Protein AF-A0A3G3IKW1-F1 (afdb_monomer)

Mean predicted aligned error: 4.74 Å

Structure (mmCIF, N/CA/C/O backbone):
data_AF-A0A3G3IKW1-F1
#
_entry.id   AF-A0A3G3IKW1-F1
#
loop_
_atom_site.group_PDB
_atom_site.id
_atom_site.type_symbol
_atom_site.label_atom_id
_atom_site.label_alt_id
_atom_site.label_comp_id
_atom_site.label_asym_id
_atom_site.label_entity_id
_atom_site.label_seq_id
_atom_site.pdbx_PDB_ins_code
_atom_site.Cartn_x
_atom_site.Cartn_y
_atom_site.Cartn_z
_atom_site.occupancy
_atom_site.B_iso_or_equiv
_atom_site.auth_seq_id
_atom_site.auth_comp_id
_atom_site.auth_asym_id
_atom_site.auth_atom_id
_atom_site.pdbx_PDB_model_num
ATOM 1 N N . MET A 1 1 ? -15.586 -8.701 25.706 1.00 47.84 1 MET A N 1
ATOM 2 C CA . MET A 1 1 ? -14.858 -7.955 24.653 1.00 47.84 1 MET A CA 1
ATOM 3 C C . MET A 1 1 ? -15.883 -7.278 23.765 1.00 47.84 1 MET A C 1
ATOM 5 O O . MET A 1 1 ? -16.764 -7.976 23.284 1.00 47.84 1 MET A O 1
ATOM 9 N N . SER A 1 2 ? -15.838 -5.955 23.592 1.00 46.50 2 SER A N 1
ATOM 10 C CA . SER A 1 2 ? -16.774 -5.286 22.680 1.00 46.50 2 SER A CA 1
ATOM 11 C C . SER A 1 2 ? -16.259 -5.371 21.246 1.00 46.50 2 SER A C 1
ATOM 13 O O . SER A 1 2 ? -15.107 -5.026 20.999 1.00 46.50 2 SER A O 1
ATOM 15 N N . GLU A 1 3 ? -17.124 -5.725 20.301 1.00 53.44 3 GLU A N 1
ATOM 16 C CA . GLU A 1 3 ? -16.864 -5.734 18.850 1.00 53.44 3 GLU A CA 1
ATOM 17 C C . GLU A 1 3 ? -16.401 -4.377 18.275 1.00 53.44 3 GLU A C 1
ATOM 19 O O . GLU A 1 3 ? -15.986 -4.299 17.125 1.00 53.44 3 GLU A O 1
ATOM 24 N N . LYS A 1 4 ? -16.426 -3.307 19.080 1.00 57.03 4 LYS A N 1
ATOM 25 C CA . LYS A 1 4 ? -16.186 -1.918 18.670 1.00 57.03 4 LYS A CA 1
ATOM 26 C C . LYS A 1 4 ? -14.748 -1.568 18.252 1.00 57.03 4 LYS A C 1
ATOM 28 O O . LYS A 1 4 ? -14.567 -0.496 17.692 1.00 57.03 4 LYS A O 1
ATOM 33 N N . ASN A 1 5 ? -13.758 -2.439 18.476 1.00 66.06 5 ASN A N 1
ATOM 34 C CA . ASN A 1 5 ? -12.340 -2.149 18.182 1.00 66.06 5 ASN A CA 1
ATOM 35 C C . ASN A 1 5 ? -11.721 -3.054 17.099 1.00 66.06 5 ASN A C 1
ATOM 37 O O . ASN A 1 5 ? -10.500 -3.134 17.000 1.00 66.06 5 ASN A O 1
ATOM 41 N N . LYS A 1 6 ? -12.531 -3.764 16.302 1.00 82.62 6 LYS A N 1
ATOM 42 C CA . LYS A 1 6 ? -12.025 -4.616 15.212 1.00 82.62 6 LYS A CA 1
ATOM 43 C C . LYS A 1 6 ? -11.997 -3.868 13.881 1.00 82.62 6 LYS A C 1
ATOM 45 O O . LYS A 1 6 ? -12.899 -3.089 13.581 1.00 82.62 6 LYS A O 1
ATOM 50 N N . ILE A 1 7 ? -10.992 -4.161 13.061 1.00 87.50 7 ILE A N 1
ATOM 51 C CA . ILE A 1 7 ? -10.934 -3.728 11.664 1.00 87.50 7 ILE A CA 1
ATOM 52 C C . ILE A 1 7 ? -11.590 -4.818 10.814 1.00 87.50 7 ILE A C 1
ATOM 54 O O . ILE A 1 7 ? -11.134 -5.968 10.852 1.00 87.50 7 ILE A O 1
ATOM 58 N N . PRO A 1 8 ? -12.663 -4.496 10.065 1.00 88.31 8 PRO A N 1
ATOM 59 C CA . PRO A 1 8 ? -13.328 -5.479 9.228 1.00 88.31 8 PRO A CA 1
ATOM 60 C C . PRO A 1 8 ? -12.382 -5.985 8.140 1.00 88.31 8 PRO A C 1
ATOM 62 O O . PRO A 1 8 ? -11.507 -5.265 7.660 1.00 88.31 8 PRO A O 1
ATOM 65 N N . SER A 1 9 ? -12.595 -7.233 7.728 1.00 94.25 9 SER A N 1
ATOM 66 C CA . SER A 1 9 ? -11.941 -7.765 6.540 1.00 94.25 9 SER A CA 1
ATOM 67 C C . SER A 1 9 ? -12.455 -7.018 5.311 1.00 94.25 9 SER A C 1
ATOM 69 O O . SER A 1 9 ? -13.652 -7.047 5.001 1.00 94.25 9 SER A O 1
ATOM 71 N N . GLU A 1 10 ? -11.546 -6.359 4.605 1.00 96.19 10 GLU A N 1
ATOM 72 C CA . GLU A 1 10 ? -11.848 -5.581 3.409 1.00 96.19 10 GLU A CA 1
ATOM 73 C C . GLU A 1 10 ? -10.819 -5.838 2.322 1.00 96.19 10 GLU A C 1
ATOM 75 O O . GLU A 1 10 ? -9.630 -5.972 2.597 1.00 96.19 10 GLU A O 1
ATOM 80 N N . GLN A 1 11 ? -11.292 -5.841 1.079 1.00 97.50 11 GLN A N 1
ATOM 81 C CA . GLN A 1 11 ? -10.456 -5.893 -0.105 1.00 97.50 11 GLN A CA 1
ATOM 82 C C . GLN A 1 11 ? -10.944 -4.847 -1.103 1.00 97.50 11 GLN A C 1
ATOM 84 O O . GLN A 1 11 ? -12.149 -4.704 -1.315 1.00 97.50 11 GLN A O 1
ATOM 89 N N . ILE A 1 12 ? -10.006 -4.131 -1.715 1.00 98.06 12 ILE A N 1
ATOM 90 C CA . ILE A 1 12 ? -10.276 -3.137 -2.752 1.00 98.06 12 ILE A CA 1
ATOM 91 C C . ILE A 1 12 ? -9.334 -3.338 -3.936 1.00 98.06 12 ILE A C 1
ATOM 93 O O . ILE A 1 12 ? -8.180 -3.738 -3.771 1.00 98.06 12 ILE A O 1
ATOM 97 N N . THR A 1 13 ? -9.818 -3.018 -5.133 1.00 97.44 13 THR A N 1
ATOM 98 C CA . THR A 1 13 ? -8.953 -2.783 -6.292 1.00 97.44 13 THR A CA 1
ATOM 99 C C . THR A 1 13 ? -8.387 -1.373 -6.194 1.00 97.44 13 THR A C 1
ATOM 101 O O . THR A 1 13 ? -9.116 -0.421 -5.909 1.00 97.44 13 THR A O 1
ATOM 104 N N . LEU A 1 14 ? -7.088 -1.237 -6.424 1.00 97.38 14 LEU A N 1
ATOM 105 C CA . LEU A 1 14 ? -6.410 0.047 -6.432 1.00 97.38 14 LEU A CA 1
ATOM 106 C C . LEU A 1 14 ? -6.527 0.690 -7.809 1.00 97.38 14 LEU A C 1
ATOM 108 O O . LEU A 1 14 ? -6.351 0.041 -8.843 1.00 97.38 14 LEU A O 1
ATOM 112 N N . LYS A 1 15 ? -6.796 1.991 -7.815 1.00 96.19 15 LYS A N 1
ATOM 113 C CA . LYS A 1 15 ? -6.789 2.794 -9.027 1.00 96.19 15 LYS A CA 1
ATOM 114 C C . LYS A 1 15 ? -5.345 3.017 -9.453 1.00 96.19 15 LYS A C 1
ATOM 116 O O . LYS A 1 15 ? -4.527 3.473 -8.657 1.00 96.19 15 LYS A O 1
ATOM 121 N N . ASN A 1 16 ? -5.059 2.744 -10.718 1.00 95.69 16 ASN A N 1
ATOM 122 C CA . ASN A 1 16 ? -3.802 3.136 -11.326 1.00 95.69 16 ASN A CA 1
ATOM 123 C C . ASN A 1 16 ? -3.771 4.658 -11.535 1.00 95.69 16 ASN A C 1
ATOM 125 O O . ASN A 1 16 ? -4.689 5.228 -12.132 1.00 95.69 16 ASN A O 1
ATOM 129 N N . VAL A 1 17 ? -2.741 5.305 -11.001 1.00 95.12 17 VAL A N 1
ATOM 130 C CA . VAL A 1 17 ? -2.512 6.756 -11.110 1.00 95.12 17 VAL A CA 1
ATOM 131 C C . VAL A 1 17 ? -1.114 7.088 -11.633 1.00 95.12 17 VAL A C 1
ATOM 133 O O . VAL A 1 17 ? -0.756 8.262 -11.710 1.00 95.12 17 VAL A O 1
ATOM 136 N N . GLY A 1 18 ? -0.338 6.061 -11.982 1.00 90.12 18 GLY A N 1
ATOM 137 C CA . GLY A 1 18 ? 0.985 6.176 -12.578 1.00 90.12 18 GLY A CA 1
ATOM 138 C C . GLY A 1 18 ? 0.983 5.786 -14.057 1.00 90.12 18 GLY A C 1
ATOM 139 O O . GLY A 1 18 ? -0.036 5.835 -14.739 1.00 90.12 18 GLY A O 1
ATOM 140 N N . GLU A 1 19 ? 2.160 5.401 -14.551 1.00 86.31 19 GLU A N 1
ATOM 141 C CA . GLU A 1 19 ? 2.378 5.015 -15.958 1.00 86.31 19 GLU A CA 1
ATOM 142 C C . GLU A 1 19 ? 2.478 3.496 -16.152 1.00 86.31 19 GLU A C 1
ATOM 144 O O . GLU A 1 19 ? 2.431 3.005 -17.279 1.00 86.31 19 GLU A O 1
ATOM 149 N N . LEU A 1 20 ? 2.623 2.733 -15.063 1.00 86.31 20 LEU A N 1
ATOM 150 C CA . LEU A 1 20 ? 2.678 1.276 -15.134 1.00 86.31 20 LEU A CA 1
ATOM 151 C C . LEU A 1 20 ? 1.323 0.730 -15.566 1.00 86.31 20 LEU A C 1
ATOM 153 O O . LEU A 1 20 ? 0.290 1.239 -15.160 1.00 86.31 20 LEU A O 1
ATOM 157 N N . THR A 1 21 ? 1.313 -0.340 -16.351 1.00 84.06 21 THR A N 1
ATOM 158 C CA . THR A 1 21 ? 0.086 -1.085 -16.654 1.00 84.06 21 THR A CA 1
ATOM 159 C C . THR A 1 21 ? 0.031 -2.315 -15.757 1.00 84.06 21 THR A C 1
ATOM 161 O O . THR A 1 21 ? 1.047 -2.976 -15.551 1.00 84.06 21 THR A O 1
ATOM 164 N N . GLY A 1 22 ? -1.134 -2.589 -15.171 1.00 88.62 22 GLY A N 1
ATOM 165 C CA . GLY A 1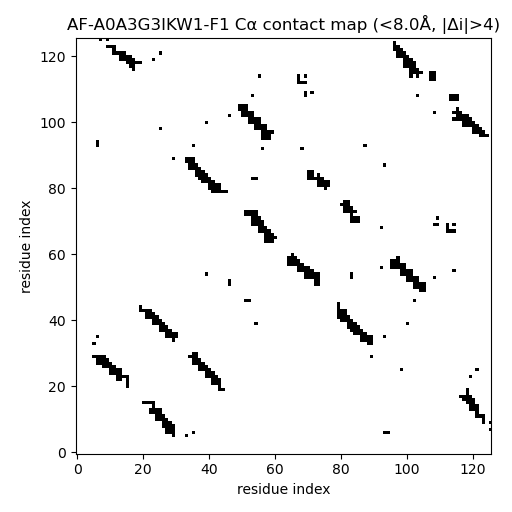 22 ? -1.274 -3.668 -14.199 1.00 88.62 22 GLY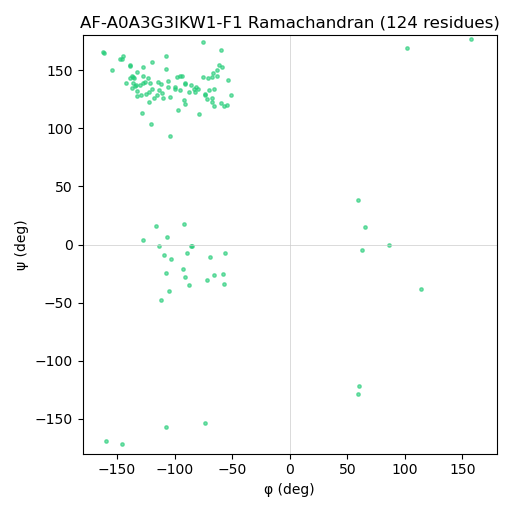 A CA 1
ATOM 166 C C . GLY A 1 22 ? -2.461 -3.504 -13.261 1.00 88.62 22 GLY A C 1
ATOM 167 O O . GLY A 1 22 ? -3.187 -2.506 -13.305 1.00 88.62 22 GLY A O 1
ATOM 168 N N . LEU A 1 23 ? -2.649 -4.509 -12.411 1.00 92.81 23 LEU A N 1
ATOM 169 C CA . LEU A 1 23 ? -3.675 -4.529 -11.373 1.00 92.81 23 LEU A CA 1
ATOM 170 C C . LEU A 1 23 ? -3.020 -4.304 -10.009 1.00 92.81 23 LEU A C 1
ATOM 172 O O . LEU A 1 23 ? -2.026 -4.953 -9.700 1.00 92.81 23 LEU A O 1
ATOM 176 N N . GLY A 1 24 ? -3.612 -3.447 -9.179 1.00 96.50 24 GLY A N 1
ATOM 177 C CA . GLY A 1 24 ? -3.303 -3.358 -7.754 1.00 96.50 24 GLY A CA 1
ATOM 178 C C . GLY A 1 24 ? -4.484 -3.837 -6.910 1.00 96.50 24 GLY A C 1
ATOM 179 O O . GLY A 1 24 ? -5.634 -3.508 -7.202 1.00 96.50 24 GLY A O 1
ATOM 180 N N . ILE A 1 25 ? -4.216 -4.593 -5.851 1.00 97.88 25 ILE A N 1
ATOM 181 C CA . ILE A 1 25 ? -5.190 -5.025 -4.844 1.00 97.88 25 ILE A CA 1
ATOM 182 C C . ILE A 1 25 ? -4.646 -4.650 -3.469 1.00 97.88 25 ILE A C 1
ATOM 184 O O . ILE A 1 25 ? -3.460 -4.827 -3.196 1.00 97.88 25 ILE A O 1
ATOM 188 N N . ALA A 1 26 ? -5.520 -4.168 -2.590 1.00 98.44 26 ALA A N 1
ATOM 189 C CA . ALA A 1 26 ? -5.221 -4.035 -1.173 1.00 98.44 26 ALA A CA 1
ATOM 190 C C . ALA A 1 26 ? -6.222 -4.828 -0.339 1.00 98.44 26 ALA A C 1
ATOM 192 O O . ALA A 1 26 ? -7.423 -4.806 -0.610 1.00 98.44 26 ALA A O 1
ATOM 193 N N . TYR A 1 27 ? -5.717 -5.493 0.691 1.00 97.94 27 TYR A N 1
ATOM 194 C CA . TYR A 1 27 ? -6.472 -6.236 1.686 1.00 97.94 27 TYR A CA 1
ATOM 195 C C . TYR A 1 27 ? -6.105 -5.739 3.082 1.00 97.94 27 TYR A C 1
ATOM 197 O O . TYR A 1 27 ? -4.926 -5.512 3.359 1.00 97.94 27 TYR A O 1
ATOM 205 N N . ARG A 1 28 ? -7.091 -5.619 3.976 1.00 97.12 28 ARG A N 1
ATOM 206 C CA . ARG A 1 28 ? -6.850 -5.368 5.402 1.00 97.12 28 ARG A CA 1
ATOM 207 C C . ARG A 1 28 ? -7.757 -6.188 6.310 1.00 97.12 28 ARG A C 1
ATOM 209 O O . ARG A 1 28 ? -8.877 -6.521 5.928 1.00 97.12 28 ARG A O 1
ATOM 216 N N . SER A 1 29 ? -7.298 -6.439 7.534 1.00 95.56 29 SER A N 1
ATOM 217 C CA . SER A 1 29 ? -8.097 -7.041 8.612 1.00 95.56 29 SER A CA 1
ATOM 218 C C . SER A 1 29 ? -7.465 -6.808 9.985 1.00 95.56 29 SER A C 1
ATOM 220 O O . SER A 1 29 ? -6.278 -6.502 10.064 1.00 95.56 29 SER A O 1
ATOM 222 N N . SER A 1 30 ? -8.218 -7.030 11.066 1.00 93.81 30 SER A N 1
ATOM 223 C CA . SER A 1 30 ? -7.635 -7.286 12.392 1.00 93.81 30 SER A CA 1
ATOM 224 C C . SER A 1 30 ? -7.744 -8.757 12.802 1.00 93.81 30 SER A C 1
ATOM 226 O O . SER A 1 30 ? -8.796 -9.366 12.591 1.00 93.81 30 SER A O 1
ATOM 228 N N . THR A 1 31 ? -6.712 -9.305 13.440 1.00 89.75 31 THR A N 1
ATOM 229 C CA . THR A 1 31 ? -6.709 -10.654 14.028 1.00 89.75 31 THR A CA 1
ATOM 230 C C . THR A 1 31 ? -7.500 -10.709 15.340 1.00 89.75 31 THR A C 1
ATOM 232 O O . THR A 1 31 ? -7.975 -9.694 15.860 1.00 89.75 31 THR A O 1
ATOM 235 N N . VAL A 1 32 ? -7.654 -11.917 15.893 1.00 83.38 32 VAL A N 1
ATOM 236 C CA . VAL A 1 32 ? -8.223 -12.121 17.237 1.00 83.38 32 VAL A CA 1
ATOM 237 C C . VAL A 1 32 ? -7.333 -11.550 18.346 1.00 83.38 32 VAL A C 1
ATOM 239 O O . VAL A 1 32 ? -7.862 -11.134 19.374 1.00 83.38 32 VAL A O 1
ATOM 242 N N . ASP A 1 33 ? -6.025 -11.447 18.097 1.00 86.00 33 ASP A N 1
ATOM 243 C CA . ASP A 1 33 ? -5.007 -10.972 19.041 1.00 86.00 33 ASP A CA 1
ATOM 244 C C . ASP A 1 33 ? -4.754 -9.458 18.938 1.00 86.00 33 ASP A C 1
ATOM 246 O O . ASP A 1 33 ? -3.752 -8.948 19.431 1.00 86.00 33 ASP A O 1
ATOM 250 N N . ASN A 1 34 ? -5.682 -8.714 18.323 1.00 87.62 34 ASN A N 1
ATOM 251 C CA . ASN A 1 34 ? -5.583 -7.270 18.093 1.00 87.62 34 ASN A CA 1
ATOM 252 C C . ASN A 1 34 ? -4.368 -6.855 17.252 1.00 87.62 34 ASN A C 1
ATOM 254 O O . ASN A 1 34 ? -3.788 -5.796 17.489 1.00 87.62 34 ASN A O 1
ATOM 258 N N . GLU A 1 35 ? -4.011 -7.635 16.236 1.00 94.38 35 GLU A N 1
ATOM 259 C CA . GLU A 1 35 ? -3.050 -7.201 15.221 1.00 94.38 35 GLU A CA 1
ATOM 260 C C . GLU A 1 35 ? -3.779 -6.724 13.975 1.00 94.38 35 GLU A C 1
ATOM 262 O O . GLU A 1 35 ? -4.693 -7.379 13.484 1.00 94.38 35 GLU A O 1
ATOM 267 N N . PHE A 1 36 ? -3.371 -5.582 13.444 1.00 96.06 36 PHE A N 1
ATOM 268 C CA . PHE A 1 36 ? -3.735 -5.139 12.113 1.00 96.06 36 PHE A CA 1
ATOM 269 C C . PHE A 1 36 ? -2.838 -5.805 11.079 1.00 96.06 36 PHE A C 1
ATOM 271 O O . PHE A 1 36 ? -1.621 -5.812 11.238 1.00 96.06 36 PHE A O 1
ATOM 278 N N . ILE A 1 37 ? -3.446 -6.289 10.000 1.00 97.00 37 ILE A N 1
ATOM 279 C CA . ILE A 1 37 ? -2.769 -6.851 8.836 1.00 97.00 37 ILE A CA 1
ATOM 280 C C . ILE A 1 37 ? -3.143 -6.015 7.614 1.00 97.00 37 ILE A C 1
ATOM 282 O O . ILE A 1 37 ? -4.325 -5.743 7.386 1.00 97.00 37 ILE A O 1
ATOM 286 N N . LEU A 1 38 ? -2.140 -5.670 6.810 1.00 98.19 38 LEU A N 1
ATOM 287 C CA . LEU A 1 38 ? -2.272 -5.092 5.479 1.00 98.19 38 LEU A CA 1
ATOM 288 C C . LEU A 1 38 ? -1.496 -5.947 4.473 1.00 98.19 38 LEU A C 1
ATOM 290 O O . LEU A 1 38 ? -0.309 -6.218 4.654 1.00 98.19 38 LEU A O 1
ATOM 294 N N . GLY A 1 39 ? -2.167 -6.317 3.388 1.00 98.19 39 GLY A N 1
ATOM 295 C CA . GLY A 1 39 ? -1.547 -6.893 2.202 1.00 98.19 39 GLY A CA 1
ATOM 296 C C . GLY A 1 39 ? -1.775 -5.980 1.007 1.00 98.19 39 GLY A C 1
ATOM 297 O O . GLY A 1 39 ? -2.919 -5.641 0.708 1.00 98.19 39 GLY A O 1
ATOM 298 N N . LEU A 1 40 ? -0.710 -5.594 0.313 1.00 98.31 40 LEU A N 1
ATOM 299 C CA . LEU A 1 40 ? -0.796 -4.936 -0.990 1.00 98.31 40 LEU A CA 1
ATOM 300 C C . LEU A 1 40 ? -0.205 -5.875 -2.030 1.00 98.31 40 LEU A C 1
ATOM 302 O O . LEU A 1 40 ? 0.873 -6.428 -1.827 1.00 98.31 40 LEU A O 1
ATOM 306 N N . THR A 1 41 ? -0.897 -6.063 -3.142 1.00 97.94 41 THR A N 1
ATOM 307 C CA . THR A 1 41 ? -0.438 -6.900 -4.250 1.00 97.94 41 THR A CA 1
ATOM 308 C C . THR A 1 41 ? -0.561 -6.121 -5.540 1.00 97.94 41 THR A C 1
ATOM 310 O O . THR A 1 41 ? -1.569 -5.456 -5.770 1.00 97.94 41 THR A O 1
ATOM 313 N N . MET A 1 42 ? 0.455 -6.210 -6.385 1.00 96.81 42 MET A N 1
ATOM 314 C CA . MET A 1 42 ? 0.450 -5.613 -7.712 1.00 96.81 42 MET A CA 1
ATOM 315 C C . MET A 1 42 ? 0.976 -6.609 -8.742 1.00 96.81 42 MET A C 1
ATOM 317 O O . MET A 1 42 ? 1.963 -7.295 -8.487 1.00 96.81 42 MET A O 1
ATOM 321 N N . ASP A 1 43 ? 0.297 -6.682 -9.884 1.00 96.25 43 ASP A N 1
ATOM 322 C CA . ASP A 1 43 ? 0.728 -7.428 -11.068 1.00 96.25 43 ASP A CA 1
ATOM 323 C C . ASP A 1 43 ? 1.262 -6.426 -12.098 1.00 96.25 43 ASP A C 1
ATOM 325 O O . ASP A 1 43 ? 0.489 -5.798 -12.824 1.00 96.25 43 ASP A O 1
ATOM 329 N N . VAL A 1 44 ? 2.574 -6.196 -12.068 1.00 95.56 44 VAL A N 1
ATOM 330 C CA . VAL A 1 44 ? 3.302 -5.194 -12.858 1.00 95.56 44 VAL A CA 1
ATOM 331 C C . VAL A 1 44 ? 4.685 -5.711 -13.247 1.00 95.56 44 VAL A C 1
ATOM 333 O O . VAL A 1 44 ? 5.215 -6.651 -12.664 1.00 95.56 44 VAL A O 1
ATOM 336 N N . VAL A 1 45 ? 5.301 -5.084 -14.246 1.00 95.12 45 VAL A N 1
ATOM 337 C CA . VAL A 1 45 ? 6.701 -5.363 -14.603 1.00 95.12 45 VAL A CA 1
ATOM 338 C C . VAL A 1 45 ? 7.659 -5.079 -13.441 1.00 95.12 45 VAL A C 1
ATOM 340 O O . VAL A 1 45 ? 7.284 -4.474 -12.442 1.00 95.12 45 VAL A O 1
ATOM 343 N N . ASP A 1 46 ? 8.901 -5.541 -13.562 1.00 94.81 46 ASP A N 1
ATOM 344 C CA . ASP A 1 46 ? 9.930 -5.215 -12.577 1.00 94.81 46 ASP A CA 1
ATOM 345 C C . ASP A 1 46 ? 10.202 -3.700 -12.559 1.00 94.81 46 ASP A C 1
ATOM 347 O O . ASP A 1 46 ? 10.151 -3.066 -13.620 1.00 94.81 46 ASP A O 1
ATOM 351 N N . PRO A 1 47 ? 10.506 -3.117 -11.384 1.00 92.75 47 PRO A N 1
ATOM 352 C CA . PRO A 1 47 ? 10.968 -1.740 -11.315 1.00 92.75 47 PRO A CA 1
ATOM 353 C C . PRO A 1 47 ? 12.287 -1.595 -12.082 1.00 92.75 47 PRO A C 1
ATOM 355 O O . PRO A 1 47 ? 13.053 -2.553 -12.235 1.00 92.75 47 PRO A O 1
ATOM 358 N N . GLU A 1 48 ? 12.572 -0.382 -12.554 1.00 91.94 48 GLU A N 1
ATOM 359 C CA . GLU A 1 48 ? 13.857 -0.089 -13.193 1.00 91.94 48 GLU A CA 1
ATOM 360 C C . GLU A 1 48 ? 15.032 -0.370 -12.231 1.00 91.94 48 GLU A C 1
ATOM 362 O O 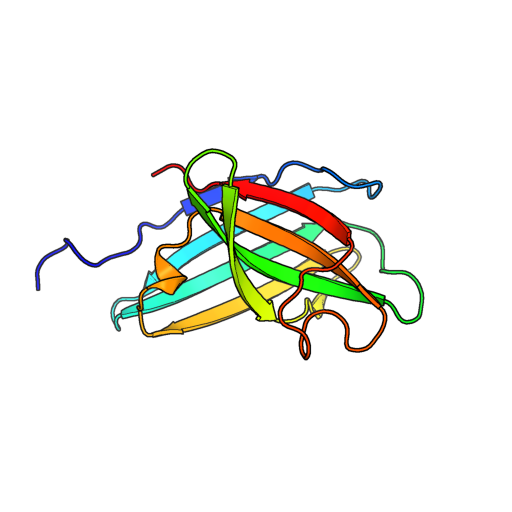. GLU A 1 48 ? 14.871 -0.272 -11.008 1.00 91.94 48 GLU A O 1
ATOM 367 N N . PRO A 1 49 ? 16.236 -0.702 -12.740 1.00 90.81 49 PRO A N 1
ATOM 368 C CA . PRO A 1 49 ? 17.399 -0.940 -11.890 1.00 90.81 49 PRO A CA 1
ATOM 369 C C . PRO A 1 49 ? 17.648 0.205 -10.896 1.00 90.81 49 PRO A C 1
ATOM 371 O O . PRO A 1 49 ? 17.715 1.370 -11.280 1.00 90.81 49 PRO A O 1
ATOM 374 N N . GLY A 1 50 ? 17.801 -0.135 -9.613 1.00 89.50 50 GLY A N 1
ATOM 375 C CA . GLY A 1 50 ? 17.990 0.838 -8.528 1.00 89.50 50 GLY A CA 1
ATOM 376 C C . GLY A 1 50 ? 16.696 1.395 -7.924 1.00 89.50 50 GLY A C 1
ATOM 377 O O . GLY A 1 50 ? 16.763 2.181 -6.976 1.00 89.50 50 GLY A O 1
ATOM 378 N N . LYS A 1 51 ? 15.533 0.969 -8.428 1.00 91.81 51 LYS A N 1
ATOM 379 C CA . LYS A 1 51 ? 14.226 1.328 -7.882 1.00 91.81 51 LYS A CA 1
ATOM 380 C C . LYS A 1 51 ? 13.557 0.167 -7.158 1.00 91.81 51 LYS A C 1
ATOM 382 O O . LYS A 1 51 ? 13.929 -0.998 -7.301 1.00 91.81 51 LYS A O 1
ATOM 387 N N . SER A 1 52 ? 12.570 0.487 -6.335 1.00 92.75 52 SER A N 1
ATOM 388 C CA . SER A 1 52 ? 11.766 -0.484 -5.591 1.00 92.75 52 SER A CA 1
ATOM 389 C C . SER A 1 52 ? 10.330 -0.002 -5.448 1.00 92.75 52 SER A C 1
ATOM 391 O O . SER A 1 52 ? 10.054 1.190 -5.570 1.00 92.75 52 SER A O 1
ATOM 393 N N . TYR A 1 53 ? 9.415 -0.934 -5.185 1.00 94.44 53 TYR A N 1
ATOM 394 C CA . TYR A 1 53 ? 8.045 -0.592 -4.821 1.00 94.44 53 TYR A CA 1
ATOM 395 C C . TYR A 1 53 ? 7.876 -0.569 -3.307 1.00 94.44 53 TYR A C 1
ATOM 397 O O . TYR A 1 53 ? 8.461 -1.386 -2.600 1.00 94.44 53 TYR A O 1
ATOM 405 N N . GLU A 1 54 ? 7.035 0.332 -2.816 1.00 94.62 54 GLU A N 1
ATOM 406 C CA . GLU A 1 54 ? 6.761 0.501 -1.392 1.00 94.62 54 GLU A CA 1
ATOM 407 C C . GLU A 1 54 ? 5.274 0.733 -1.140 1.00 94.62 54 GLU A C 1
ATOM 409 O O . GLU A 1 54 ? 4.594 1.399 -1.923 1.00 94.62 54 GLU A O 1
ATOM 414 N N . GLY A 1 55 ? 4.770 0.179 -0.040 1.00 95.31 55 GLY A N 1
ATOM 415 C CA . GLY A 1 55 ? 3.396 0.368 0.405 1.00 95.31 55 GLY A CA 1
ATOM 416 C C . GLY A 1 55 ? 3.267 1.434 1.483 1.00 95.31 55 GLY A C 1
ATOM 417 O O . GLY A 1 55 ? 4.084 1.496 2.401 1.00 95.31 55 GLY A O 1
ATOM 418 N N . TRP A 1 56 ? 2.171 2.186 1.454 1.00 96.12 56 TRP A N 1
ATOM 419 C CA . TRP A 1 56 ? 1.896 3.262 2.401 1.00 96.12 56 TRP A CA 1
ATOM 420 C C . TRP A 1 56 ? 0.457 3.238 2.899 1.00 96.12 56 TRP A C 1
ATOM 422 O O . TRP A 1 56 ? -0.483 3.088 2.116 1.00 96.12 56 TRP A O 1
ATOM 432 N N . LEU A 1 57 ? 0.287 3.491 4.194 1.00 96.25 57 LEU A N 1
ATOM 433 C CA . LEU A 1 57 ? -0.964 3.953 4.784 1.00 96.25 57 LEU A CA 1
ATOM 434 C C . LEU A 1 57 ? -0.972 5.480 4.798 1.00 96.25 57 LEU A C 1
ATOM 436 O O . LEU A 1 57 ? 0.024 6.115 5.1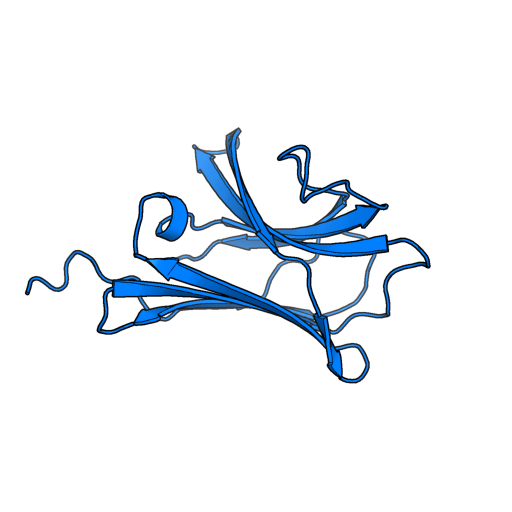46 1.00 96.25 57 LEU A O 1
ATOM 440 N N . VAL A 1 58 ? -2.110 6.080 4.453 1.00 95.19 58 VAL A N 1
ATOM 441 C CA . VAL A 1 58 ? -2.234 7.537 4.337 1.00 95.19 58 VAL A CA 1
ATOM 442 C C . VAL A 1 58 ? -3.437 8.042 5.132 1.00 95.19 58 VAL A C 1
ATOM 444 O O . VAL A 1 58 ? -4.577 7.586 4.960 1.00 95.19 58 VAL A O 1
ATOM 447 N N . LYS A 1 59 ? -3.204 9.043 5.984 1.00 94.81 59 LYS A N 1
ATOM 448 C CA . LYS A 1 59 ? -4.277 9.793 6.645 1.00 94.81 59 LYS A CA 1
ATOM 449 C C . LYS A 1 59 ? -4.632 11.005 5.799 1.00 94.81 59 LYS A C 1
ATOM 451 O O . LYS A 1 59 ? -3.773 11.832 5.498 1.00 94.81 59 LYS A O 1
ATOM 456 N N . LYS A 1 60 ? -5.910 11.128 5.441 1.00 93.25 60 LYS A N 1
ATOM 457 C CA . LYS A 1 60 ? -6.452 12.289 4.728 1.00 93.25 60 LYS A CA 1
ATOM 458 C C . LYS A 1 60 ? -7.599 12.908 5.523 1.00 93.25 60 LYS A C 1
ATOM 460 O O . LYS A 1 60 ? -8.396 12.183 6.113 1.00 93.25 60 LYS A O 1
ATOM 465 N N . GLU A 1 61 ? -7.696 14.231 5.484 1.00 89.62 61 GLU A N 1
ATOM 466 C CA . GLU A 1 61 ? -8.843 15.012 5.957 1.00 89.62 61 GLU A CA 1
ATOM 467 C C . GLU A 1 61 ? -9.380 15.822 4.772 1.00 89.62 61 GLU A C 1
ATOM 469 O O . GLU A 1 61 ? -8.768 16.787 4.303 1.00 89.62 61 GLU A O 1
ATOM 474 N N . GLY A 1 62 ? -10.497 15.362 4.202 1.00 87.62 62 GLY A N 1
ATOM 475 C CA . GLY A 1 62 ? -10.965 15.845 2.904 1.00 87.62 62 GLY A CA 1
ATOM 476 C C . GLY A 1 62 ? -9.924 15.584 1.809 1.00 87.62 62 GLY A C 1
ATOM 477 O O . GLY A 1 62 ? -9.527 14.444 1.579 1.00 87.62 62 GLY A O 1
ATOM 478 N N . LYS A 1 63 ? -9.472 16.648 1.133 1.00 87.25 63 LYS A N 1
ATOM 479 C CA . LYS A 1 63 ? -8.424 16.573 0.095 1.00 87.25 63 LYS A CA 1
ATOM 480 C C . LYS A 1 63 ? -7.002 16.736 0.646 1.00 87.25 63 LYS A C 1
ATOM 482 O O . LYS A 1 63 ? -6.046 16.580 -0.107 1.00 87.25 63 LYS A O 1
ATOM 487 N N . LYS A 1 64 ? -6.851 17.076 1.930 1.00 92.06 64 LYS A N 1
ATOM 488 C CA . LYS A 1 64 ? -5.549 17.339 2.546 1.00 92.06 64 LYS A CA 1
ATOM 489 C C . LYS A 1 64 ? -4.947 16.040 3.068 1.00 92.06 64 LYS A C 1
ATOM 491 O O . LYS A 1 64 ? -5.614 15.296 3.784 1.00 92.06 64 LYS A O 1
ATOM 496 N N . ILE A 1 65 ? -3.683 15.792 2.740 1.00 92.19 65 ILE A N 1
ATOM 497 C CA . ILE A 1 65 ? -2.911 14.711 3.352 1.00 92.19 65 ILE A CA 1
ATOM 498 C C . ILE A 1 65 ? -2.359 15.204 4.689 1.00 92.19 65 ILE A C 1
ATOM 500 O O . ILE A 1 65 ? -1.822 16.308 4.774 1.00 92.19 65 ILE A O 1
ATOM 504 N N . ILE A 1 66 ? -2.555 14.398 5.728 1.00 94.44 66 ILE A N 1
ATOM 505 C CA . ILE A 1 66 ? -2.162 14.704 7.106 1.00 94.44 66 ILE A CA 1
ATOM 506 C C . ILE A 1 66 ? -0.929 13.906 7.510 1.00 94.44 66 ILE A C 1
ATOM 508 O O . ILE A 1 66 ? -0.072 14.444 8.199 1.00 94.44 66 ILE A O 1
ATOM 512 N N . ASP A 1 67 ? -0.853 12.640 7.097 1.00 93.06 67 ASP A N 1
ATOM 513 C CA . ASP A 1 67 ? 0.234 11.750 7.492 1.00 93.06 67 ASP A CA 1
ATOM 514 C C . ASP A 1 67 ? 0.469 10.639 6.465 1.00 93.06 67 ASP A C 1
ATOM 516 O O . ASP A 1 67 ? -0.475 10.174 5.809 1.00 93.06 67 ASP A O 1
ATOM 520 N N . PHE A 1 68 ? 1.724 10.201 6.392 1.00 92.25 68 PHE A N 1
ATOM 521 C CA . PHE A 1 68 ? 2.196 9.061 5.622 1.00 92.25 68 PHE A CA 1
ATOM 522 C C . PHE A 1 68 ? 2.874 8.073 6.552 1.00 92.25 68 PHE A C 1
ATOM 524 O O . PHE A 1 68 ? 3.761 8.425 7.325 1.00 92.25 68 PHE A O 1
ATOM 531 N N . TYR A 1 69 ? 2.493 6.811 6.430 1.00 93.56 69 TYR A N 1
ATOM 532 C CA . TYR A 1 69 ? 3.085 5.748 7.212 1.00 93.56 69 TYR A CA 1
ATOM 533 C C . TYR A 1 69 ? 3.531 4.617 6.286 1.00 93.56 69 TYR A C 1
ATOM 535 O O . TYR A 1 69 ? 2.696 3.965 5.652 1.00 93.56 69 TYR A O 1
ATOM 543 N N . SER A 1 70 ? 4.847 4.409 6.191 1.00 94.06 70 SER A N 1
ATOM 544 C CA . SER A 1 70 ? 5.416 3.327 5.386 1.00 94.06 70 SER A CA 1
ATOM 545 C C . SER A 1 70 ? 5.036 1.976 5.982 1.00 94.06 70 SER A C 1
ATOM 547 O O . SER A 1 70 ? 5.150 1.743 7.185 1.00 94.06 70 SER A O 1
ATOM 549 N N . THR A 1 71 ? 4.595 1.072 5.117 1.00 94.56 71 THR A N 1
ATOM 550 C CA . THR A 1 71 ? 4.275 -0.323 5.452 1.00 94.56 71 THR A CA 1
ATOM 551 C C . THR A 1 71 ? 5.330 -1.297 4.930 1.00 94.56 71 THR A C 1
ATOM 553 O O . THR A 1 71 ? 5.188 -2.509 5.071 1.00 94.56 71 THR A O 1
ATOM 556 N N . GLY A 1 72 ? 6.428 -0.763 4.389 1.00 92.94 72 GLY A N 1
ATOM 557 C CA . GLY A 1 72 ? 7.575 -1.526 3.926 1.00 92.94 72 GLY A CA 1
ATOM 558 C C . GLY A 1 72 ? 7.643 -1.716 2.413 1.00 92.94 72 GLY A C 1
ATOM 559 O O . GLY A 1 72 ? 6.708 -1.435 1.659 1.00 92.94 72 GLY A O 1
ATOM 560 N N . MET A 1 73 ? 8.809 -2.205 1.993 1.00 93.69 73 MET A N 1
ATOM 561 C CA . MET A 1 73 ? 9.138 -2.470 0.596 1.00 93.69 73 MET A CA 1
ATOM 562 C C . MET A 1 73 ? 8.447 -3.739 0.112 1.00 93.69 73 MET A C 1
ATOM 564 O O . MET A 1 73 ? 8.325 -4.718 0.855 1.00 93.69 73 MET A O 1
ATOM 568 N N . ALA A 1 74 ? 8.032 -3.733 -1.149 1.00 95.62 74 ALA A N 1
ATOM 569 C CA . ALA A 1 74 ? 7.485 -4.909 -1.786 1.00 95.62 74 ALA A CA 1
ATOM 570 C C . ALA A 1 74 ? 8.586 -5.942 -2.047 1.00 95.62 74 ALA A C 1
ATOM 572 O O . ALA A 1 74 ? 9.704 -5.602 -2.436 1.00 95.62 74 ALA A O 1
ATOM 573 N N . TYR A 1 75 ? 8.246 -7.217 -1.900 1.00 95.69 75 TYR A N 1
ATOM 574 C CA . TYR A 1 75 ? 9.062 -8.325 -2.378 1.00 95.69 75 TYR A CA 1
ATOM 575 C C . TYR A 1 75 ? 8.409 -8.958 -3.605 1.00 95.69 75 TYR A C 1
ATOM 577 O O . TYR A 1 75 ? 7.186 -8.939 -3.771 1.00 95.69 75 TYR A O 1
ATOM 585 N N . LYS A 1 76 ? 9.233 -9.534 -4.479 1.00 97.12 76 LYS A N 1
ATOM 586 C CA . LYS A 1 76 ? 8.758 -10.246 -5.664 1.00 97.12 76 LYS A CA 1
ATOM 587 C C . LYS A 1 76 ? 8.277 -11.637 -5.254 1.00 97.12 76 LYS A C 1
ATOM 589 O O . LYS A 1 76 ? 9.078 -12.466 -4.834 1.00 97.12 76 LYS A O 1
ATOM 594 N N . ALA A 1 77 ? 6.974 -11.883 -5.353 1.00 96.94 77 ALA A N 1
ATOM 595 C CA . ALA A 1 77 ? 6.361 -13.162 -4.993 1.00 96.94 77 ALA A CA 1
ATOM 596 C C . ALA A 1 77 ? 6.358 -14.153 -6.168 1.00 96.94 77 ALA A C 1
ATOM 598 O O . ALA A 1 77 ? 6.502 -15.356 -5.972 1.00 96.94 77 ALA A O 1
ATOM 599 N N . SER A 1 78 ? 6.201 -13.656 -7.397 1.00 96.19 78 SER A N 1
ATOM 600 C CA . SER A 1 78 ? 6.329 -14.453 -8.623 1.00 96.19 78 SER A CA 1
ATOM 601 C C . SER A 1 78 ? 6.593 -13.546 -9.833 1.00 96.19 78 SER A C 1
ATOM 603 O O . SER A 1 78 ? 6.900 -12.364 -9.672 1.00 96.19 78 SER A O 1
ATOM 605 N N . ASN A 1 79 ? 6.521 -14.080 -11.057 1.00 94.25 79 ASN A N 1
ATOM 606 C CA . ASN A 1 79 ? 6.687 -13.261 -12.255 1.00 94.25 79 ASN A CA 1
ATOM 607 C C . ASN A 1 79 ? 5.618 -12.162 -12.297 1.00 94.25 79 ASN A C 1
ATOM 609 O O . ASN A 1 79 ? 4.432 -12.473 -12.292 1.00 94.25 79 ASN A O 1
ATOM 613 N N . LYS A 1 80 ? 6.059 -10.901 -12.341 1.00 94.44 80 LYS A N 1
ATOM 614 C CA . LYS A 1 80 ? 5.234 -9.686 -12.290 1.00 94.44 80 LYS A CA 1
ATOM 615 C C . LYS A 1 80 ? 4.418 -9.458 -11.011 1.00 94.44 80 LYS A C 1
ATOM 617 O O . LYS A 1 80 ? 3.845 -8.392 -10.842 1.00 94.44 80 LYS A O 1
ATOM 622 N N . VAL A 1 81 ? 4.404 -10.394 -10.063 1.00 97.12 81 VAL A N 1
ATOM 623 C CA . VAL A 1 81 ? 3.643 -10.232 -8.819 1.00 97.12 81 VAL A CA 1
ATOM 624 C C . VAL A 1 81 ? 4.546 -9.723 -7.705 1.00 97.12 81 VAL A C 1
ATOM 626 O O . VAL A 1 81 ? 5.448 -10.432 -7.249 1.00 97.12 81 VAL A O 1
ATOM 629 N N . TRP A 1 82 ? 4.245 -8.522 -7.225 1.00 97.88 82 TRP A N 1
ATOM 630 C CA . TRP A 1 82 ? 4.920 -7.872 -6.106 1.00 97.88 82 TRP A CA 1
ATOM 631 C C . TRP A 1 82 ? 3.970 -7.703 -4.928 1.00 97.88 82 TRP A C 1
ATOM 633 O O . TRP A 1 82 ? 2.794 -7.376 -5.106 1.00 97.88 82 TRP A O 1
ATOM 643 N N . VAL A 1 83 ? 4.483 -7.928 -3.720 1.00 98.12 83 VAL A N 1
ATOM 644 C CA . VAL A 1 83 ? 3.677 -7.967 -2.499 1.00 98.12 83 VAL A CA 1
ATOM 645 C C . VAL A 1 83 ? 4.313 -7.130 -1.399 1.00 98.12 83 VAL A C 1
ATOM 647 O O . VAL A 1 83 ? 5.492 -7.288 -1.103 1.00 98.12 83 VAL A O 1
ATOM 650 N N . VAL A 1 84 ? 3.510 -6.292 -0.746 1.00 97.25 84 VAL A N 1
ATOM 651 C CA . VAL A 1 84 ? 3.818 -5.702 0.564 1.00 97.25 84 VAL A CA 1
ATOM 652 C C . VAL A 1 84 ? 2.980 -6.437 1.601 1.00 97.25 84 VAL A C 1
ATOM 654 O O . VAL A 1 84 ? 1.762 -6.535 1.453 1.00 97.25 84 VAL A O 1
ATOM 657 N N . SER A 1 85 ? 3.627 -6.956 2.641 1.00 96.94 85 SER A N 1
ATOM 658 C CA . SER A 1 85 ? 2.964 -7.605 3.772 1.00 96.94 85 SER A CA 1
ATOM 659 C C . SER A 1 85 ? 3.355 -6.878 5.045 1.00 96.94 85 SER A C 1
ATOM 661 O O . SER A 1 85 ? 4.540 -6.782 5.360 1.00 96.94 85 SER A O 1
ATOM 663 N N . TYR A 1 86 ? 2.365 -6.383 5.775 1.00 96.81 86 TYR A N 1
ATOM 664 C CA . TYR A 1 86 ? 2.577 -5.541 6.940 1.00 96.81 86 TYR A CA 1
ATOM 665 C C . TYR A 1 86 ? 1.6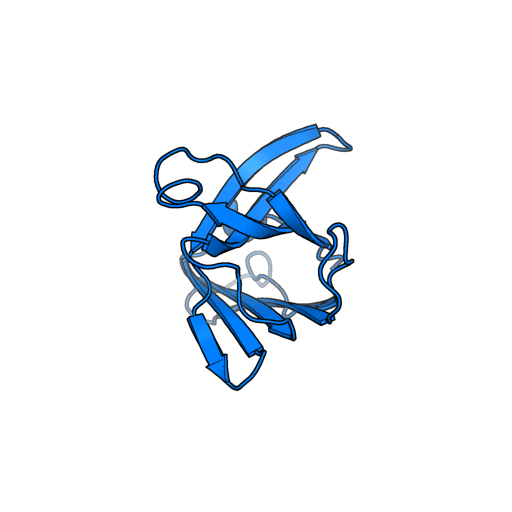41 -5.942 8.074 1.00 96.81 86 TYR A C 1
ATOM 667 O O . TYR A 1 86 ? 0.446 -6.146 7.856 1.00 96.81 86 TYR A O 1
ATOM 675 N N . ALA A 1 87 ? 2.189 -6.041 9.284 1.00 95.88 87 ALA A N 1
ATOM 676 C CA . ALA A 1 87 ? 1.428 -6.338 10.485 1.00 95.88 87 ALA A CA 1
ATOM 677 C C . ALA A 1 87 ? 1.952 -5.541 11.683 1.00 95.88 87 ALA A C 1
ATOM 679 O O . ALA A 1 87 ? 3.163 -5.402 11.856 1.00 95.88 87 ALA A O 1
ATOM 680 N N . ILE A 1 88 ? 1.036 -5.025 12.502 1.00 94.38 88 ILE A N 1
ATOM 681 C CA . ILE A 1 88 ? 1.329 -4.323 13.762 1.00 94.38 88 ILE A CA 1
ATOM 682 C C . ILE A 1 88 ? 0.228 -4.570 14.789 1.00 94.38 88 ILE A C 1
ATOM 684 O O . ILE A 1 88 ? -0.909 -4.832 14.400 1.00 94.38 88 ILE A O 1
ATOM 688 N N . PRO A 1 89 ? 0.496 -4.370 16.090 1.00 95.25 89 PRO A N 1
ATOM 689 C CA . PRO A 1 89 ? -0.568 -4.198 17.070 1.00 95.25 89 PRO A CA 1
ATOM 690 C C . PRO A 1 89 ? -1.527 -3.075 16.651 1.00 95.25 89 PRO A C 1
ATOM 692 O O . PRO A 1 89 ? -1.093 -2.038 16.137 1.00 95.25 89 PRO A O 1
ATOM 695 N N . LEU A 1 90 ? -2.825 -3.264 16.891 1.00 93.44 90 LEU A N 1
ATOM 696 C CA . LEU A 1 90 ? -3.854 -2.267 16.606 1.00 93.44 90 LEU A CA 1
ATOM 697 C C . LEU A 1 90 ? -3.518 -0.941 17.294 1.00 93.44 90 LEU A C 1
ATOM 699 O O . LEU A 1 90 ? -3.434 -0.854 18.518 1.00 93.44 90 LEU A O 1
ATOM 703 N N . ASN A 1 91 ? -3.359 0.104 16.489 1.00 92.62 91 ASN A N 1
ATOM 704 C CA . ASN A 1 91 ? -3.065 1.458 16.941 1.00 92.62 91 ASN A CA 1
ATOM 705 C C . ASN A 1 91 ? -3.744 2.487 16.021 1.00 92.62 91 ASN A C 1
ATOM 707 O O . ASN A 1 91 ? -4.553 2.138 15.163 1.00 92.62 91 ASN A O 1
ATOM 711 N N . GLU A 1 92 ? -3.432 3.774 16.188 1.00 92.69 92 GLU A N 1
ATOM 712 C CA . GLU A 1 92 ? -4.031 4.842 15.378 1.00 92.69 92 GLU A CA 1
ATOM 713 C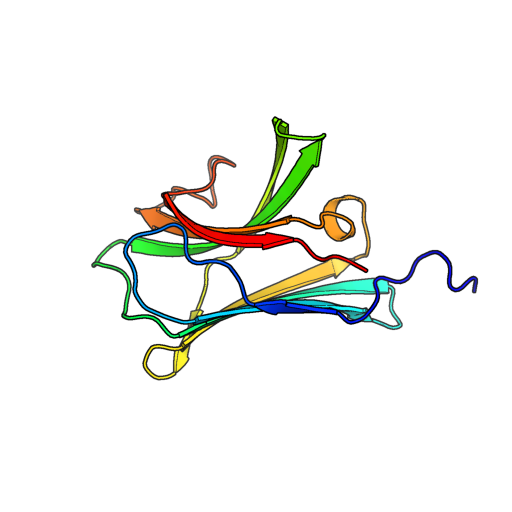 C . GLU A 1 92 ? -3.821 4.683 13.860 1.00 92.69 92 GLU A C 1
ATOM 715 O O . GLU A 1 92 ? -4.712 5.035 13.084 1.00 92.69 92 GLU A O 1
ATOM 720 N N . LYS A 1 93 ? -2.681 4.128 13.423 1.00 93.69 93 LYS A N 1
ATOM 721 C CA . LYS A 1 93 ? -2.336 3.962 12.002 1.00 93.69 93 LYS A CA 1
ATOM 722 C C . LYS A 1 93 ? -3.174 2.874 11.349 1.00 93.69 93 LYS A C 1
ATOM 724 O O . LYS A 1 93 ? -3.513 2.989 10.176 1.00 93.69 93 LYS A O 1
ATOM 729 N N . SER A 1 94 ? -3.586 1.863 12.113 1.00 94.56 94 SER A N 1
ATOM 730 C CA . SER A 1 94 ? -4.450 0.780 11.634 1.00 94.56 94 SER A CA 1
ATOM 731 C C . SER A 1 94 ? -5.789 1.294 11.077 1.00 94.56 94 SER A C 1
ATOM 733 O O . SER A 1 94 ? -6.388 0.673 10.203 1.00 94.56 94 SER A O 1
ATOM 735 N N . TYR A 1 95 ? -6.249 2.463 11.532 1.00 92.62 95 TYR A N 1
ATOM 736 C CA . TYR A 1 95 ? -7.493 3.081 11.069 1.00 92.62 95 TYR A CA 1
ATOM 737 C C . TYR A 1 95 ? -7.328 3.936 9.807 1.00 92.62 95 TYR A C 1
ATOM 739 O O . TYR A 1 95 ? -8.313 4.484 9.304 1.00 92.62 95 TYR A O 1
ATOM 747 N N . TYR A 1 96 ? -6.113 4.060 9.266 1.00 95.12 96 TYR A N 1
ATOM 748 C CA . TYR A 1 96 ? -5.884 4.803 8.032 1.00 95.12 96 TYR A CA 1
ATOM 749 C C . TYR A 1 96 ? -6.553 4.035 6.892 1.00 95.12 96 TYR A C 1
ATOM 751 O O . TYR A 1 96 ? -6.324 2.846 6.682 1.00 95.12 96 TYR A O 1
ATOM 759 N N . ARG A 1 97 ? -7.466 4.710 6.191 1.00 95.19 97 ARG A N 1
ATOM 760 C CA . ARG A 1 97 ? -8.284 4.086 5.140 1.00 95.19 97 ARG A CA 1
ATOM 761 C C . ARG A 1 97 ? -7.684 4.224 3.753 1.00 95.19 97 ARG A C 1
ATOM 763 O O . ARG A 1 97 ? -8.070 3.470 2.870 1.00 95.19 97 ARG A O 1
ATOM 770 N N . ASN A 1 98 ? -6.793 5.186 3.544 1.00 96.94 98 ASN A N 1
ATOM 771 C CA . ASN A 1 98 ? -6.166 5.377 2.246 1.00 96.94 98 ASN A CA 1
ATOM 772 C C . ASN A 1 98 ? -4.886 4.552 2.195 1.00 96.94 98 ASN A C 1
ATOM 774 O O . ASN A 1 98 ? -4.118 4.538 3.159 1.00 96.94 98 ASN A O 1
ATOM 778 N N . VAL A 1 99 ? -4.653 3.922 1.055 1.00 97.19 99 VAL A N 1
ATOM 779 C CA . VAL A 1 99 ? -3.431 3.183 0.763 1.00 97.19 99 VAL A CA 1
ATOM 780 C C . VAL A 1 99 ? -2.845 3.660 -0.548 1.00 97.19 99 VAL A C 1
ATOM 782 O O . VAL A 1 99 ? -3.579 4.024 -1.470 1.00 97.19 99 VAL A O 1
ATOM 785 N N . VAL A 1 100 ? -1.521 3.667 -0.612 1.00 96.06 100 VAL A N 1
ATOM 786 C CA . VAL A 1 100 ? -0.760 4.044 -1.801 1.00 96.06 100 VAL A CA 1
ATOM 787 C C . VAL A 1 100 ? 0.355 3.031 -2.007 1.00 96.06 100 VAL A C 1
ATOM 789 O O . VAL A 1 100 ? 0.948 2.548 -1.046 1.00 96.06 100 VAL A O 1
ATOM 792 N N . ILE A 1 101 ? 0.639 2.720 -3.267 1.00 96.00 101 ILE A N 1
ATOM 793 C CA . ILE A 1 101 ? 1.865 2.041 -3.676 1.00 96.00 101 ILE A CA 1
ATOM 794 C C . ILE A 1 101 ? 2.698 3.042 -4.467 1.00 96.00 101 ILE A C 1
ATOM 796 O O . ILE A 1 101 ? 2.183 3.672 -5.398 1.00 96.00 101 ILE A O 1
ATOM 800 N N . THR A 1 102 ? 3.973 3.168 -4.115 1.00 94.50 102 THR A N 1
ATOM 801 C CA . THR A 1 102 ? 4.917 4.057 -4.793 1.00 94.50 102 THR A CA 1
ATOM 802 C C . THR A 1 102 ? 6.093 3.316 -5.397 1.00 94.50 102 THR A C 1
ATOM 804 O O . THR A 1 102 ? 6.456 2.244 -4.925 1.00 94.50 102 THR A O 1
ATOM 807 N N . GLU A 1 103 ? 6.718 3.925 -6.399 1.00 93.62 103 GLU A N 1
ATOM 808 C CA . GLU A 1 103 ? 8.080 3.618 -6.829 1.00 93.62 103 GLU A CA 1
ATOM 809 C C . GLU A 1 103 ? 9.050 4.595 -6.160 1.00 93.62 103 GLU A C 1
ATOM 811 O O . GLU A 1 103 ? 8.812 5.806 -6.151 1.00 93.62 103 GLU A O 1
ATOM 816 N N . VAL A 1 104 ? 10.136 4.070 -5.608 1.00 91.12 104 VAL A N 1
ATOM 817 C CA . VAL A 1 104 ? 11.176 4.841 -4.921 1.00 91.12 104 VAL A CA 1
ATOM 818 C C . VAL A 1 104 ? 12.554 4.518 -5.480 1.00 91.12 104 VAL A C 1
ATOM 820 O O . VAL A 1 104 ? 12.773 3.411 -5.977 1.00 91.12 104 VAL A O 1
ATOM 823 N N . THR A 1 105 ? 13.484 5.471 -5.383 1.00 87.44 105 THR A N 1
ATOM 824 C CA . THR A 1 105 ? 14.886 5.285 -5.781 1.00 87.44 105 THR A CA 1
ATOM 825 C C . THR A 1 105 ? 15.775 5.263 -4.538 1.00 87.44 105 THR A C 1
ATOM 827 O O . THR A 1 105 ? 15.748 6.195 -3.738 1.00 87.44 105 THR A O 1
ATOM 830 N N . GLY A 1 106 ? 16.596 4.222 -4.370 1.00 74.88 106 GLY A N 1
ATOM 831 C CA . GLY A 1 106 ? 17.506 4.130 -3.219 1.00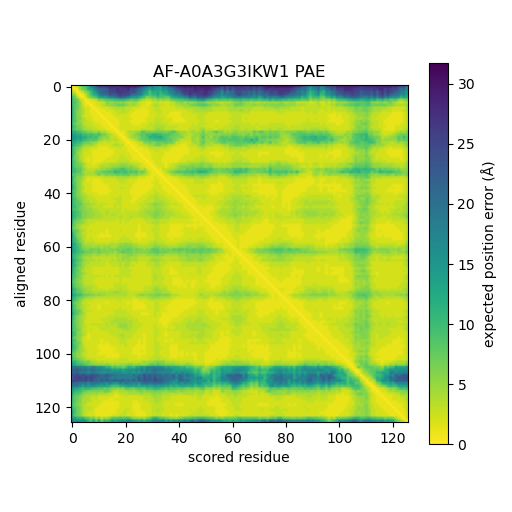 74.88 106 GLY A CA 1
ATOM 832 C C . GLY A 1 106 ? 16.784 4.139 -1.860 1.00 74.88 106 GLY A C 1
ATOM 833 O O . GLY A 1 106 ? 15.864 3.354 -1.649 1.00 74.88 106 GLY A O 1
ATOM 834 N N . ASP A 1 107 ? 17.213 5.012 -0.937 1.00 63.06 107 ASP A N 1
ATOM 835 C CA . ASP A 1 107 ? 16.665 5.121 0.431 1.00 63.06 107 ASP A CA 1
ATOM 836 C C . ASP A 1 107 ? 15.411 6.010 0.546 1.00 63.06 107 ASP A C 1
ATOM 838 O O . ASP A 1 107 ? 14.860 6.170 1.644 1.00 63.06 107 ASP A O 1
ATOM 842 N N . GLU A 1 108 ? 14.951 6.603 -0.561 1.00 61.94 108 GLU A N 1
ATOM 843 C CA . GLU A 1 108 ? 13.691 7.342 -0.602 1.00 61.94 108 GLU A CA 1
ATOM 844 C C . GLU A 1 108 ? 12.570 6.393 -0.151 1.00 61.94 108 GLU A C 1
ATOM 846 O O . GLU A 1 108 ? 12.386 5.323 -0.711 1.00 61.94 108 GLU A O 1
ATOM 851 N N . GLY A 1 109 ? 11.877 6.723 0.936 1.00 55.19 109 GLY A N 1
ATOM 852 C CA . GLY A 1 109 ? 10.741 5.940 1.426 1.00 55.19 109 GLY A CA 1
ATOM 853 C C . GLY A 1 109 ? 10.926 5.248 2.777 1.00 55.19 109 GLY A C 1
ATOM 854 O O . GLY A 1 109 ? 10.049 5.354 3.632 1.00 55.19 109 GLY A O 1
ATOM 855 N N . LYS A 1 110 ? 12.113 4.708 3.090 1.00 54.81 110 LYS A N 1
ATOM 856 C CA . LYS A 1 110 ? 12.387 4.185 4.448 1.00 54.81 110 LYS A CA 1
ATOM 857 C C . LYS A 1 110 ? 12.989 5.207 5.413 1.00 54.81 110 LYS A C 1
ATOM 859 O O . LYS A 1 110 ? 12.791 5.073 6.618 1.00 54.81 110 LYS A O 1
ATOM 864 N N . THR A 1 111 ? 13.715 6.212 4.923 1.00 50.16 111 THR A N 1
ATOM 865 C CA . THR A 1 111 ? 14.523 7.098 5.789 1.00 50.16 111 THR A CA 1
ATOM 866 C C . THR A 1 111 ? 13.964 8.510 5.952 1.00 50.16 111 THR A C 1
ATOM 868 O O . THR A 1 111 ? 14.207 9.131 6.983 1.00 50.16 111 THR A O 1
ATOM 871 N N . ASN A 1 112 ? 13.160 8.997 4.999 1.00 56.56 112 ASN A N 1
ATOM 872 C CA . ASN A 1 112 ? 12.724 10.402 4.975 1.00 56.56 112 ASN A CA 1
ATOM 873 C C . ASN A 1 112 ? 11.218 10.620 5.214 1.00 56.56 112 ASN A C 1
ATOM 875 O O . ASN A 1 112 ? 10.775 11.765 5.224 1.00 56.56 112 ASN A O 1
ATOM 879 N N . GLY A 1 113 ? 10.418 9.559 5.394 1.00 71.50 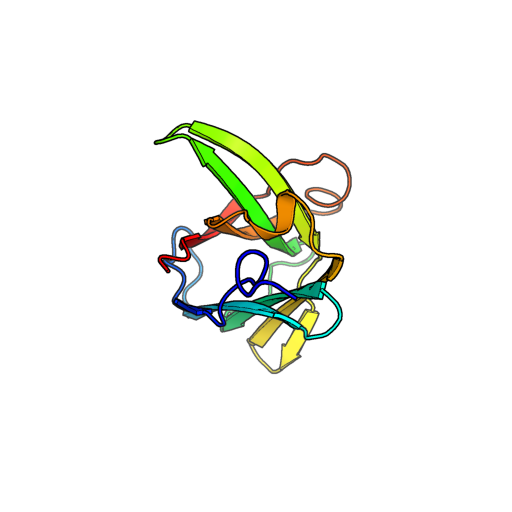113 GLY A N 1
ATOM 880 C CA . GLY A 1 113 ? 8.979 9.675 5.694 1.00 71.50 113 GLY A CA 1
ATOM 881 C C . GLY A 1 113 ? 8.124 10.293 4.577 1.00 71.50 113 GLY A C 1
ATOM 882 O O . GLY A 1 113 ? 6.989 10.696 4.824 1.00 71.50 113 GLY A O 1
ATOM 883 N N . VAL A 1 114 ? 8.659 10.380 3.356 1.00 79.69 114 VAL A N 1
ATOM 884 C CA . VAL A 1 114 ? 7.974 10.929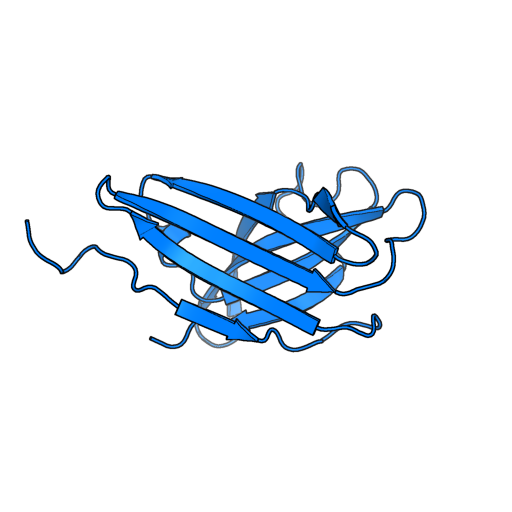 2.182 1.00 79.69 114 VAL A CA 1
ATOM 885 C C . VAL A 1 114 ? 7.788 9.811 1.152 1.00 79.69 114 VAL A C 1
ATOM 887 O O . VAL A 1 114 ? 8.770 9.144 0.821 1.00 79.69 114 VAL A O 1
ATOM 890 N N . PRO A 1 115 ? 6.562 9.595 0.643 1.00 87.06 115 PRO A N 1
ATOM 891 C CA . PRO A 1 115 ? 6.306 8.603 -0.395 1.00 87.06 115 PRO A CA 1
ATOM 892 C C . PRO A 1 115 ? 6.973 8.989 -1.720 1.00 87.06 115 PRO A C 1
ATOM 894 O O . PRO A 1 115 ? 7.054 10.169 -2.062 1.00 87.06 115 PRO A O 1
ATOM 897 N N . GLY A 1 116 ? 7.402 7.982 -2.484 1.00 89.75 116 GLY A N 1
ATOM 898 C CA . GLY A 1 116 ? 7.947 8.165 -3.831 1.00 89.75 116 GLY A CA 1
ATOM 899 C C . GLY A 1 116 ? 6.890 8.508 -4.886 1.00 89.75 116 GLY A C 1
ATOM 900 O O . GLY A 1 116 ? 5.811 9.032 -4.595 1.00 89.75 116 GLY A O 1
ATOM 901 N N . LYS A 1 117 ? 7.171 8.171 -6.149 1.00 92.00 117 LYS A N 1
ATOM 902 C CA . LYS A 1 117 ? 6.233 8.372 -7.264 1.00 92.00 117 LYS A CA 1
ATOM 903 C C . LYS A 1 117 ? 5.024 7.454 -7.097 1.00 92.00 117 LYS A C 1
ATOM 905 O O . LYS A 1 117 ? 5.182 6.244 -6.981 1.00 92.00 117 LYS A O 1
ATOM 910 N N . TYR A 1 118 ? 3.815 8.010 -7.121 1.00 93.62 118 TYR A N 1
ATOM 911 C CA . TYR A 1 118 ? 2.587 7.233 -6.944 1.00 93.62 118 TYR A CA 1
ATOM 912 C C . TYR A 1 118 ? 2.334 6.352 -8.165 1.00 93.62 118 TYR A C 1
ATOM 914 O O . TYR A 1 118 ? 2.388 6.817 -9.303 1.00 93.62 118 TYR A O 1
ATOM 922 N N . LEU A 1 119 ? 2.023 5.085 -7.910 1.00 95.31 119 LEU A N 1
ATOM 923 C CA . LEU A 1 119 ? 1.657 4.112 -8.935 1.00 95.31 119 LEU A CA 1
ATOM 924 C C . LEU A 1 119 ? 0.187 3.725 -8.809 1.00 95.31 119 LEU A C 1
ATOM 926 O O . LEU A 1 119 ? -0.563 3.748 -9.785 1.00 95.31 119 LEU A O 1
ATOM 930 N N . TYR A 1 120 ? -0.227 3.415 -7.582 1.00 97.25 120 TYR A N 1
ATOM 931 C CA . TYR A 1 120 ? -1.578 2.979 -7.271 1.00 97.25 120 TYR A CA 1
ATOM 932 C C . TYR A 1 120 ? -2.082 3.657 -6.005 1.00 97.25 120 TYR A C 1
ATOM 934 O O . TYR A 1 120 ? -1.323 3.845 -5.056 1.00 97.25 120 TYR A O 1
ATOM 942 N N . GLU A 1 121 ? -3.374 3.967 -5.961 1.00 96.69 121 GLU A N 1
ATOM 943 C CA . GLU A 1 121 ? -4.037 4.467 -4.757 1.00 96.69 121 GLU A CA 1
ATOM 944 C C . GLU A 1 121 ? -5.423 3.847 -4.565 1.00 96.69 121 GLU A C 1
ATOM 946 O O . GLU A 1 121 ? -6.092 3.436 -5.515 1.00 96.69 121 GLU A O 1
ATOM 951 N N . GLY A 1 122 ? -5.880 3.789 -3.318 1.00 96.56 122 GLY A N 1
ATOM 952 C CA . GLY A 1 122 ? -7.209 3.290 -2.986 1.00 96.56 122 GLY A CA 1
ATOM 953 C C . GLY A 1 122 ? -7.672 3.736 -1.608 1.00 96.56 122 GLY A C 1
ATOM 954 O O . GLY A 1 122 ? -6.881 4.210 -0.791 1.00 96.56 122 GLY A O 1
ATOM 955 N N . VAL A 1 123 ? -8.973 3.588 -1.359 1.00 96.69 123 VAL A N 1
ATOM 956 C CA . VAL A 1 123 ? -9.602 3.909 -0.074 1.00 96.69 123 VAL A CA 1
ATOM 957 C C . VAL A 1 123 ? -10.508 2.762 0.348 1.00 96.69 123 VAL A C 1
ATOM 959 O O . VAL A 1 123 ? -11.375 2.344 -0.415 1.00 96.69 123 VAL A O 1
ATOM 962 N N . PHE A 1 124 ? -10.326 2.269 1.569 1.00 95.56 124 PHE A N 1
ATOM 963 C CA . PHE A 1 124 ? -11.228 1.304 2.194 1.00 95.56 124 PHE A CA 1
ATOM 964 C C . PHE A 1 124 ? -12.536 1.987 2.625 1.00 95.56 124 PHE A C 1
ATOM 966 O O . PHE A 1 124 ? -12.518 3.027 3.295 1.00 95.56 124 PHE A O 1
ATOM 973 N N . VAL A 1 125 ? -13.677 1.418 2.230 1.00 86.69 125 VAL A N 1
ATOM 974 C CA . VAL A 1 125 ? -14.993 2.082 2.284 1.00 86.69 125 VAL A CA 1
ATOM 975 C C . VAL A 1 125 ? -15.950 1.532 3.346 1.00 86.69 125 VAL A C 1
ATOM 977 O O . VAL A 1 125 ? -16.966 2.182 3.577 1.00 86.69 125 VAL A O 1
ATOM 980 N N . LYS A 1 126 ? -15.654 0.412 4.025 1.00 65.12 126 LYS A N 1
ATOM 981 C CA . LYS A 1 126 ? -16.483 -0.067 5.151 1.00 65.12 126 LYS A CA 1
ATOM 982 C C . LYS A 1 126 ? -16.080 0.612 6.449 1.00 65.12 126 LYS A C 1
ATOM 984 O O . LYS A 1 126 ? -14.899 0.563 6.841 1.00 65.12 126 LYS A O 1
#

Foldseek 3Di:
DDPVQWDDWDKDWWDFPDDWDWTKMWTWTADPQQKIKIKIKIQTADDDPQKFKWKWQWDDDVPDTDAIDTQDTWDDPDHSITMRIHMDHDDPSSPRFKMWMAMDGHCPRVPPRDGHHTGTMDGTDD

Radius of gyration: 14.32 Å; Cα contacts (8 Å, |Δi|>4): 302; chains: 1; bounding box: 35×32×41 Å

Secondary structure (DSSP, 8-state):
--GGGPPPPEEEEEEE-SS--SEEEEEEEE-TTSEEEEEEEEE-PPPPTTEEEEEEEEEEETTEEEEEEEEEE-EEEETTEEEEEEEEES-GGGG--EEEEEEEETTTTTSSS---EEEEEEE---

Sequence (126 aa):
MSEKNKIPSEQITLKNVGELTGLGIAYRSSTVDNEFILGLTMDVVDPEPGKSYEGWLVKKEGKKIIDFYSTGMAYKASNKVWVVSYAIPLNEKSYYRNVVITEVTGDEGKTNGVPGKYLYEGVFVK

Nearest PDB structures (foldseek):
  1srd-assembly1_D  TM=6.453E-01  e=1.078E-02  Spinacia oleracea
  4guc-assembly2_B  TM=3.903E-01  e=4.225E-02  Bacillus anthracis
  6ayz-assembly2_M  TM=3.487E-01  e=5.790E-02  Saccharomyces cerevisiae S288C
  2z34-assembly1_B  TM=2.713E-01  e=1.745E-01  Schizosaccharomyces pombe
  4kkq-assembly1_B  TM=2.144E-01  e=1.427E+00  Vibrio cholerae MJ-1236

Solvent-accessible surface area (backbone atoms only — not comparable to full-atom values): 7069 Å² total; per-residue (Å²): 135,75,81,86,81,65,48,67,80,46,75,46,73,31,45,75,72,44,86,76,71,68,54,36,38,39,36,38,32,42,54,96,85,47,30,29,39,41,41,39,39,33,43,33,77,81,66,59,94,70,41,44,45,35,32,31,40,29,39,65,60,86,93,44,78,76,46,64,41,73,46,44,64,44,46,78,78,50,92,41,28,35,35,24,72,31,73,45,70,65,50,82,70,65,69,40,44,30,38,37,34,22,44,24,58,74,64,52,39,85,75,72,68,46,81,45,52,59,37,30,38,40,67,67,85,128

Organism: NCBI:txid2360

pLDDT: mean 89.82, std 11.85, range [46.5, 98.44]